Protein AF-A0A8H5I2W6-F1 (afdb_monomer)

Radius of gyration: 22.15 Å; Cα contacts (8 Å, |Δi|>4): 55; chains: 1; bounding box: 48×62×29 Å

Mean predicted aligned error: 9.71 Å

Sequence (71 aa):
MKSFLFVLLSATLGLAAKVLAQKPQMGWNSWNSFKLNVSDELVRSTADAFIDTGLAKLGYDHVLIDDGWQD

Secondary structure (DSSP, 8-state):
--SSSSSSSSS-S--------SS---EEETHHHHTT---HHHHHHHHHHHHHTSGGGGT--EEE--SS---

Structure (mmCIF, N/CA/C/O backbone):
data_AF-A0A8H5I2W6-F1
#
_entry.id   AF-A0A8H5I2W6-F1
#
loop_
_atom_site.group_PDB
_atom_site.id
_atom_site.type_symbol
_atom_site.label_atom_id
_atom_site.label_alt_id
_atom_site.label_comp_id
_atom_site.label_asym_id
_atom_site.label_entity_id
_atom_site.label_seq_id
_atom_site.pdbx_PDB_ins_code
_atom_site.Cartn_x
_atom_site.Cartn_y
_atom_site.Cartn_z
_atom_site.occupancy
_atom_site.B_iso_or_equiv
_atom_site.auth_seq_id
_atom_site.auth_comp_id
_atom_site.auth_asym_id
_atom_site.auth_atom_id
_atom_site.pdbx_PDB_model_num
ATOM 1 N N . MET A 1 1 ? -35.485 54.383 12.897 1.00 53.78 1 MET A N 1
ATOM 2 C CA . MET A 1 1 ? -34.864 53.413 13.831 1.00 53.78 1 MET A CA 1
ATOM 3 C C . MET A 1 1 ? -35.438 52.046 13.517 1.00 53.78 1 MET A C 1
ATOM 5 O O . MET A 1 1 ? -36.642 51.902 13.675 1.00 53.78 1 MET A O 1
ATOM 9 N N . LYS A 1 2 ? -34.605 51.140 12.992 1.00 50.53 2 LYS A N 1
ATOM 10 C CA . LYS A 1 2 ? -34.834 49.755 12.510 1.00 50.53 2 LYS A CA 1
ATOM 11 C C . LYS A 1 2 ? -34.025 49.636 11.210 1.00 50.53 2 LYS A C 1
ATOM 13 O O . LYS A 1 2 ? -34.065 50.565 10.416 1.00 50.53 2 LYS A O 1
ATOM 18 N N . SER A 1 3 ? -33.287 48.543 11.039 1.00 52.97 3 SER A N 1
ATOM 19 C CA . SER A 1 3 ? -32.502 48.189 9.835 1.00 52.97 3 SER A CA 1
ATOM 20 C C . SER A 1 3 ? -30.996 48.486 9.804 1.00 52.97 3 SER A C 1
ATOM 22 O O . SER A 1 3 ? -30.444 48.648 8.726 1.00 52.97 3 SER A O 1
ATOM 24 N N . PHE A 1 4 ? -30.295 48.430 10.942 1.00 53.06 4 PHE A N 1
ATOM 25 C CA . PHE A 1 4 ? -28.828 48.227 10.927 1.00 53.06 4 PHE A CA 1
ATOM 26 C C . PHE A 1 4 ? -28.343 47.017 11.745 1.00 53.06 4 PHE A C 1
ATOM 28 O O . PHE A 1 4 ? -27.145 46.793 11.865 1.00 53.06 4 PHE A O 1
ATOM 35 N N . LEU A 1 5 ? -29.251 46.186 12.266 1.00 49.97 5 LEU A N 1
ATOM 36 C CA . LEU A 1 5 ? -28.913 45.087 13.182 1.00 49.97 5 LEU A CA 1
ATOM 37 C C . LEU A 1 5 ? -29.121 43.689 12.567 1.00 49.97 5 LEU A C 1
ATOM 39 O O . LEU A 1 5 ? -29.632 42.801 13.235 1.00 49.97 5 LEU A O 1
ATOM 43 N N . PHE A 1 6 ? -28.785 43.494 11.287 1.00 48.81 6 PHE A N 1
ATOM 44 C CA . PHE A 1 6 ? -29.005 42.206 10.600 1.00 48.81 6 PHE A CA 1
ATOM 45 C C . PHE A 1 6 ? -27.866 41.759 9.667 1.00 48.81 6 PHE A C 1
ATOM 47 O O . PHE A 1 6 ? -28.086 40.928 8.796 1.00 48.81 6 PHE A O 1
ATOM 54 N N . VAL A 1 7 ? -26.643 42.276 9.835 1.00 49.62 7 VAL A N 1
ATOM 55 C CA . VAL A 1 7 ? -25.497 41.890 8.974 1.00 49.62 7 VAL A CA 1
ATOM 56 C C . VAL A 1 7 ? -24.409 41.095 9.719 1.00 49.62 7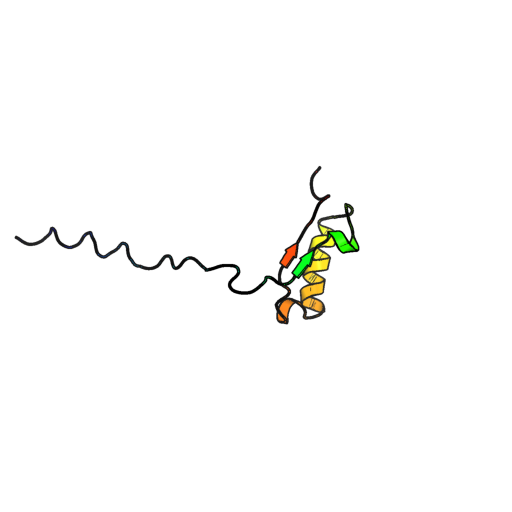 VAL A C 1
ATOM 58 O O . VAL A 1 7 ? -23.505 40.559 9.095 1.00 49.62 7 VAL A O 1
ATOM 61 N N . LEU A 1 8 ? -24.509 40.908 11.041 1.00 49.59 8 LEU A N 1
ATOM 62 C CA . LEU A 1 8 ? -23.468 40.210 11.821 1.00 49.59 8 LEU A CA 1
ATOM 63 C C . LEU A 1 8 ? -23.798 38.760 12.225 1.00 49.59 8 LEU A C 1
ATOM 65 O O . LEU A 1 8 ? -22.945 38.104 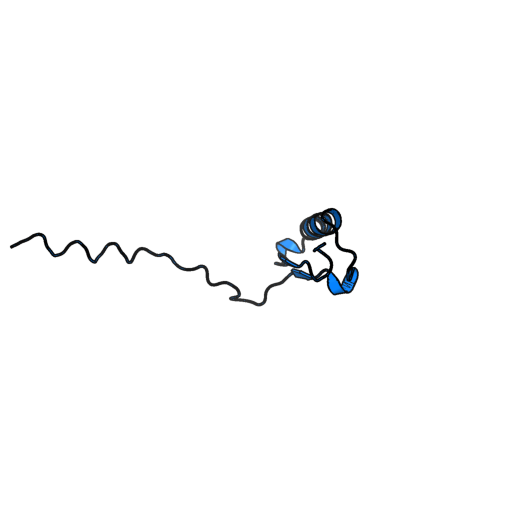12.812 1.00 49.59 8 LEU A O 1
ATOM 69 N N . LEU A 1 9 ? -24.984 38.225 11.901 1.00 47.50 9 LEU A N 1
ATOM 70 C CA . LEU A 1 9 ? -25.406 36.888 12.366 1.00 47.50 9 LEU A CA 1
ATOM 71 C C . LEU A 1 9 ? -25.345 35.772 11.303 1.00 47.50 9 LEU A C 1
ATOM 73 O O . LEU A 1 9 ? -25.750 34.650 11.581 1.00 47.50 9 LEU A O 1
ATOM 77 N N . SER A 1 10 ? -24.834 36.035 10.097 1.00 48.88 10 SER A N 1
ATOM 78 C CA . SER A 1 10 ? -24.761 35.012 9.031 1.00 48.88 10 SER A CA 1
ATOM 79 C C . SER A 1 10 ? -23.361 34.440 8.785 1.00 48.88 10 SER A C 1
ATOM 81 O O . SER A 1 10 ? -23.212 33.573 7.933 1.00 48.88 10 SER A O 1
ATOM 83 N N . ALA A 1 11 ? -22.339 34.864 9.535 1.00 50.72 11 ALA A N 1
ATOM 84 C CA . ALA A 1 11 ? -20.959 34.402 9.339 1.00 50.72 11 ALA A CA 1
ATOM 85 C C . ALA A 1 11 ? -20.542 33.213 10.233 1.00 50.72 11 ALA A C 1
ATOM 87 O O . ALA A 1 11 ? -19.401 32.770 10.158 1.00 50.72 11 ALA A O 1
ATOM 88 N N . THR A 1 12 ? -21.429 32.681 11.078 1.00 52.84 12 THR A N 1
ATOM 89 C CA . THR A 1 12 ? -21.086 31.625 12.056 1.00 52.84 12 THR A CA 1
ATOM 90 C C . THR A 1 12 ? -21.708 30.256 11.772 1.00 52.84 12 THR A C 1
ATOM 92 O O . THR A 1 12 ? -21.643 29.364 12.615 1.00 52.84 12 THR A O 1
ATOM 95 N N . LEU A 1 13 ? -22.245 30.026 10.570 1.00 53.41 13 LEU A N 1
ATOM 96 C CA . LEU A 1 13 ? -22.637 28.686 10.118 1.00 53.41 13 LEU A CA 1
ATOM 97 C C . LEU A 1 13 ? -21.430 27.938 9.529 1.00 53.41 13 LEU A C 1
ATOM 99 O O . LEU A 1 13 ? -21.270 27.795 8.324 1.00 53.41 13 LEU A O 1
ATOM 103 N N . GLY A 1 14 ? -20.574 27.475 10.443 1.00 55.59 1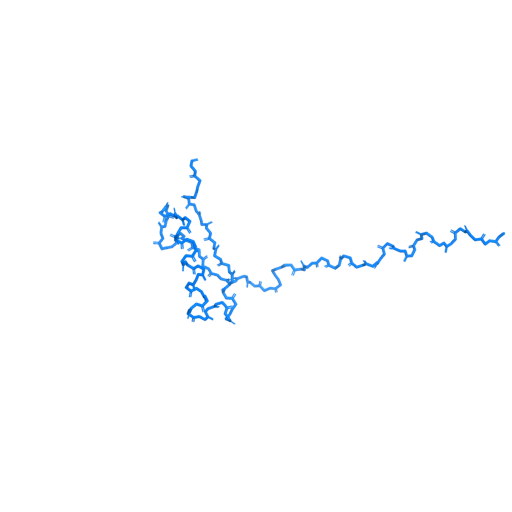4 GLY A N 1
ATOM 104 C CA . GLY A 1 14 ? -19.969 26.145 10.397 1.00 55.59 14 GLY A CA 1
ATOM 105 C C . GLY A 1 14 ? -19.183 25.747 9.150 1.00 55.59 14 GLY A C 1
ATOM 106 O O . GLY A 1 14 ? -19.559 24.793 8.477 1.00 55.59 14 GLY A O 1
ATOM 107 N N . LEU A 1 15 ? -17.998 26.326 8.951 1.00 58.59 15 LEU A N 1
ATOM 108 C CA . LEU A 1 15 ? -16.893 25.533 8.410 1.00 58.59 15 LEU A CA 1
ATOM 109 C C . LEU A 1 15 ? -16.240 24.804 9.594 1.00 58.59 15 LEU A C 1
ATOM 111 O O . LEU A 1 15 ? -15.214 25.228 10.121 1.00 58.59 15 LEU A O 1
ATOM 115 N N . ALA A 1 16 ? -16.886 23.748 10.095 1.00 65.56 16 ALA A N 1
ATOM 116 C CA . ALA A 1 16 ? -16.228 22.855 11.040 1.00 65.56 16 ALA A CA 1
ATOM 117 C C . ALA A 1 16 ? -15.081 22.179 10.279 1.00 65.56 16 ALA A C 1
ATOM 119 O O . ALA A 1 16 ? -15.300 21.235 9.520 1.00 65.56 16 ALA A O 1
ATOM 120 N N . ALA A 1 17 ? -13.870 22.723 10.407 1.00 71.81 17 ALA A N 1
ATOM 121 C CA . ALA A 1 17 ? -12.686 22.129 9.813 1.00 71.81 17 ALA A CA 1
ATOM 122 C C . ALA A 1 17 ? -12.600 20.673 10.285 1.00 71.81 17 ALA A C 1
ATOM 124 O O . ALA A 1 17 ? -12.642 20.399 11.488 1.00 71.81 17 ALA A O 1
ATOM 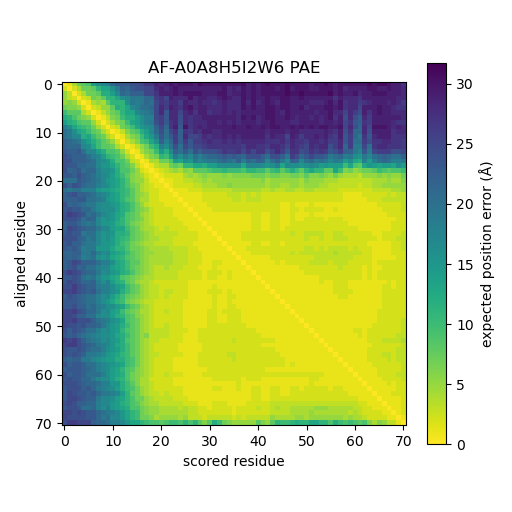125 N N . LYS A 1 18 ? -12.527 19.730 9.340 1.00 77.69 18 LYS A N 1
ATOM 126 C CA . LYS A 1 18 ? -12.325 18.321 9.671 1.00 77.69 18 LYS A CA 1
ATOM 127 C C . LYS A 1 18 ? -10.975 18.221 10.371 1.00 77.69 18 LYS A C 1
ATOM 129 O O . LYS A 1 18 ? -9.938 18.424 9.746 1.00 77.69 18 LYS A O 1
ATOM 134 N N . VAL A 1 19 ? -10.996 17.954 11.672 1.00 86.19 19 VAL A N 1
ATOM 135 C CA . VAL A 1 19 ? -9.771 17.752 12.446 1.00 86.19 19 VAL A CA 1
ATOM 136 C C . VAL A 1 19 ? -9.152 16.442 11.964 1.00 86.19 19 VAL A C 1
ATOM 138 O O . VAL A 1 19 ? -9.700 15.365 12.196 1.00 86.19 19 VAL A O 1
ATOM 141 N N . LEU A 1 20 ? -8.049 16.546 11.226 1.00 90.00 20 LEU A N 1
ATOM 142 C CA . LEU A 1 20 ? -7.269 15.399 10.766 1.00 90.00 20 LEU A CA 1
ATOM 143 C C . LEU A 1 20 ? -6.407 14.852 11.912 1.00 90.00 20 LEU A C 1
ATOM 145 O O . LEU A 1 20 ? -6.162 15.544 12.897 1.00 90.00 20 LEU A O 1
ATOM 149 N N . ALA A 1 21 ? -5.952 13.605 11.769 1.00 91.50 21 ALA A N 1
ATOM 150 C CA . ALA A 1 21 ? -4.995 12.968 12.680 1.00 91.50 21 ALA A CA 1
ATOM 151 C C . ALA A 1 21 ? -5.410 12.952 14.171 1.00 9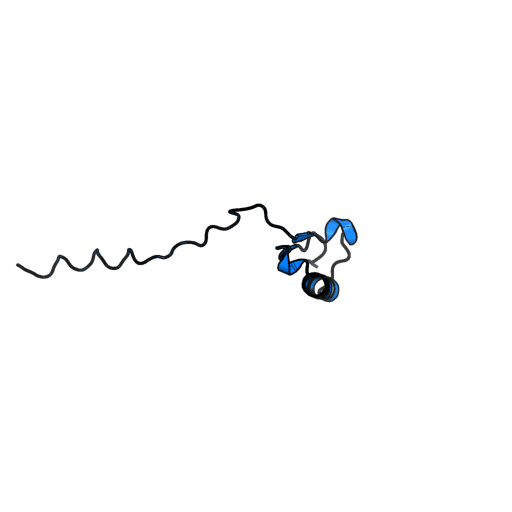1.50 21 ALA A C 1
ATOM 153 O O . ALA A 1 21 ? -4.568 13.007 15.062 1.00 91.50 21 ALA A O 1
ATOM 154 N N . GLN A 1 22 ? -6.711 12.818 14.466 1.00 94.25 22 GLN A N 1
ATOM 155 C CA . GLN A 1 22 ? -7.197 12.600 15.843 1.00 94.25 2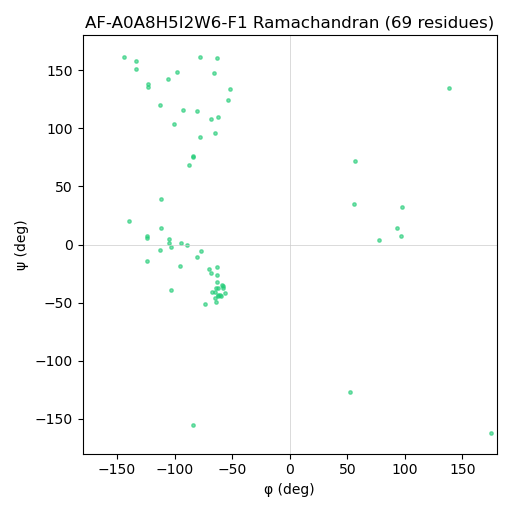2 GLN A CA 1
ATOM 156 C C . GLN A 1 22 ? -6.708 11.274 16.458 1.00 94.25 22 GLN A C 1
ATOM 158 O O . GLN A 1 22 ? -6.746 11.094 17.673 1.00 94.25 22 GLN A O 1
ATOM 163 N N . LYS A 1 23 ? -6.276 10.336 15.611 1.00 92.69 23 LYS A N 1
ATOM 164 C CA . LYS A 1 23 ? -5.593 9.087 15.955 1.00 92.69 23 LYS A CA 1
ATOM 165 C C . LYS A 1 23 ? -4.386 8.942 15.023 1.00 92.69 23 LYS A C 1
ATOM 167 O O . LYS A 1 23 ? -4.419 9.539 13.942 1.00 92.69 23 LYS A O 1
ATOM 172 N N . PRO A 1 24 ? -3.359 8.156 15.398 1.00 96.25 24 PRO A N 1
ATOM 173 C CA . PRO A 1 24 ? -2.288 7.814 14.471 1.00 96.25 24 PRO A CA 1
ATOM 174 C C . PRO A 1 24 ? -2.863 7.246 13.169 1.00 96.25 24 PRO A C 1
ATOM 176 O O . PRO A 1 24 ? -3.761 6.404 13.209 1.00 96.25 24 PRO A O 1
ATOM 179 N N . GLN A 1 25 ? -2.364 7.720 12.030 1.00 96.81 25 GLN A N 1
ATOM 180 C CA . GLN A 1 25 ? -2.727 7.181 10.725 1.00 96.81 25 GLN A CA 1
ATOM 181 C C . GLN A 1 25 ? -2.222 5.744 10.580 1.00 96.81 25 GLN A C 1
ATOM 183 O O . GLN A 1 25 ? -1.163 5.388 11.101 1.00 96.81 25 GLN A O 1
ATOM 188 N N . MET A 1 26 ? -2.969 4.928 9.846 1.00 98.44 26 MET A N 1
ATOM 189 C CA . MET A 1 26 ? -2.626 3.537 9.582 1.00 98.44 26 MET A CA 1
ATOM 190 C C . MET A 1 26 ? -2.553 3.306 8.076 1.00 98.44 26 MET A C 1
ATOM 192 O O . MET A 1 26 ? -3.372 3.801 7.305 1.00 98.44 26 MET A O 1
ATOM 196 N N . GLY A 1 27 ? -1.541 2.560 7.649 1.00 98.12 27 GLY A N 1
ATOM 197 C CA . GLY A 1 27 ? -1.256 2.377 6.236 1.00 98.12 27 GLY A CA 1
ATOM 198 C C . GLY A 1 27 ? 0.017 1.586 5.988 1.00 98.12 27 GLY A C 1
ATOM 199 O O . GLY A 1 27 ? 0.529 0.904 6.878 1.00 98.12 27 GLY A O 1
ATOM 200 N N . TRP A 1 28 ? 0.527 1.703 4.770 1.00 98.50 28 TRP A N 1
ATOM 201 C CA . TRP A 1 28 ? 1.775 1.098 4.319 1.00 98.50 28 TRP A CA 1
ATOM 202 C C . TRP A 1 28 ? 2.607 2.131 3.566 1.00 98.50 28 TRP A C 1
ATOM 204 O O . TRP A 1 28 ? 2.060 3.047 2.958 1.00 98.50 28 TRP A O 1
ATOM 214 N N . ASN A 1 29 ? 3.925 1.974 3.609 1.00 98.50 29 ASN A N 1
ATOM 215 C CA . ASN A 1 29 ? 4.881 2.829 2.922 1.00 98.50 29 ASN A CA 1
ATOM 216 C C . ASN A 1 29 ? 5.765 1.974 1.999 1.00 98.50 29 ASN A C 1
ATOM 218 O O . ASN A 1 29 ? 6.249 0.916 2.418 1.00 98.50 29 ASN A O 1
ATOM 222 N N . SER A 1 30 ? 5.988 2.444 0.767 1.00 98.31 30 SER A N 1
ATOM 223 C CA . SER A 1 30 ? 6.704 1.693 -0.274 1.00 98.31 30 SER A CA 1
ATOM 224 C C . SER A 1 30 ? 8.162 1.374 0.044 1.00 98.31 30 SER A C 1
ATOM 226 O O . SER A 1 30 ? 8.686 0.354 -0.420 1.00 98.31 30 SER A O 1
ATOM 228 N N . TRP A 1 31 ? 8.819 2.183 0.875 1.00 98.31 31 TRP A N 1
ATOM 229 C CA . TRP A 1 31 ? 10.260 2.131 1.090 1.00 98.31 31 TRP A CA 1
ATOM 230 C C . TRP A 1 31 ? 10.750 0.785 1.610 1.00 98.31 31 TRP A C 1
ATOM 232 O O . TRP A 1 31 ? 11.774 0.266 1.159 1.00 98.31 31 TRP A O 1
ATOM 242 N N . ASN A 1 32 ? 10.051 0.200 2.581 1.00 97.69 32 ASN A N 1
ATOM 243 C CA . ASN A 1 32 ? 10.534 -1.010 3.249 1.00 97.69 32 ASN A CA 1
ATOM 244 C C . ASN A 1 32 ? 10.530 -2.238 2.336 1.00 97.69 32 ASN A C 1
ATOM 246 O O . ASN A 1 32 ? 11.336 -3.140 2.551 1.00 97.69 32 ASN A O 1
ATOM 250 N N . SER A 1 33 ? 9.684 -2.241 1.309 1.00 97.31 33 SER A N 1
ATOM 251 C CA . SER A 1 33 ? 9.538 -3.364 0.384 1.00 97.31 33 SER A CA 1
ATOM 252 C C . SER A 1 33 ? 10.232 -3.120 -0.955 1.00 97.31 33 SER A C 1
ATOM 254 O O . SER A 1 33 ? 10.838 -4.044 -1.490 1.00 97.31 33 SER A O 1
ATOM 256 N N . PHE A 1 34 ? 10.172 -1.893 -1.485 1.00 97.25 34 PHE A N 1
ATOM 257 C CA . PHE A 1 34 ? 10.504 -1.633 -2.891 1.00 97.25 34 PHE A CA 1
ATOM 258 C C . PHE A 1 34 ? 11.600 -0.586 -3.117 1.00 97.25 34 PHE A C 1
ATOM 260 O O . PHE A 1 34 ? 12.177 -0.553 -4.205 1.00 97.25 34 PHE A O 1
ATOM 267 N N . LYS A 1 35 ? 11.968 0.209 -2.100 1.00 97.12 35 LYS A N 1
ATOM 268 C CA . LYS A 1 35 ? 12.952 1.304 -2.234 1.00 97.12 35 LYS A CA 1
ATOM 269 C C . LYS A 1 35 ? 12.560 2.222 -3.401 1.00 97.12 35 LYS A C 1
ATOM 271 O O . LYS A 1 35 ? 11.418 2.654 -3.448 1.00 97.12 35 LYS A O 1
ATOM 276 N N . LEU A 1 36 ? 1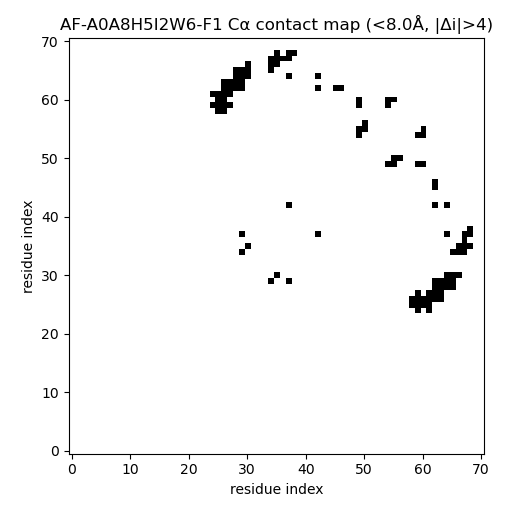3.478 2.464 -4.336 1.00 97.50 36 LEU A N 1
ATOM 277 C CA . LEU A 1 36 ? 13.282 3.320 -5.507 1.00 97.50 36 LEU A CA 1
ATOM 278 C C . LEU A 1 36 ? 12.463 2.662 -6.633 1.00 97.50 36 LEU A C 1
ATOM 280 O O . LEU A 1 36 ? 12.179 3.309 -7.631 1.00 97.50 36 LEU A O 1
ATOM 284 N N . ASN A 1 37 ? 12.099 1.380 -6.516 1.00 97.12 37 ASN A N 1
ATOM 285 C CA . ASN A 1 37 ? 11.363 0.665 -7.562 1.00 97.12 37 ASN A CA 1
ATOM 286 C C . ASN A 1 37 ? 9.849 0.862 -7.395 1.00 97.12 37 ASN A C 1
ATOM 288 O O . ASN A 1 37 ? 9.132 -0.076 -7.043 1.00 97.12 37 ASN A O 1
ATOM 292 N N . VAL A 1 38 ? 9.369 2.086 -7.614 1.00 97.44 38 VAL A N 1
ATOM 293 C CA . VAL A 1 38 ? 7.944 2.434 -7.529 1.00 97.44 38 VAL A CA 1
ATOM 294 C C . VAL A 1 38 ? 7.354 2.636 -8.929 1.00 97.44 38 VAL A C 1
ATOM 296 O O . VAL A 1 38 ? 8.008 3.169 -9.818 1.00 97.44 38 VAL A O 1
ATOM 299 N N . SER A 1 39 ? 6.107 2.206 -9.137 1.00 97.06 39 SER A N 1
ATOM 300 C CA . SER A 1 39 ? 5.346 2.418 -10.376 1.00 97.06 39 SER A CA 1
ATOM 301 C C . SER A 1 39 ? 3.858 2.654 -10.082 1.00 97.06 39 SER A C 1
ATOM 303 O O . SER A 1 39 ? 3.372 2.282 -9.012 1.00 97.06 39 SER A O 1
ATOM 305 N N . ASP A 1 40 ? 3.109 3.237 -11.029 1.00 97.12 40 ASP A N 1
ATOM 306 C CA . ASP A 1 40 ? 1.644 3.406 -10.912 1.00 97.12 40 ASP A CA 1
ATOM 307 C C . ASP A 1 40 ? 0.932 2.058 -10.683 1.00 97.12 40 ASP A C 1
ATOM 309 O O . ASP A 1 40 ? 0.076 1.948 -9.804 1.00 97.12 40 ASP A O 1
ATOM 313 N N . GLU A 1 41 ? 1.353 1.006 -11.395 1.00 98.19 41 GLU A N 1
ATOM 314 C CA . GLU A 1 41 ? 0.814 -0.350 -11.236 1.00 98.19 41 GLU A CA 1
ATOM 315 C C . GLU A 1 41 ? 1.031 -0.894 -9.816 1.00 98.19 41 GLU A C 1
ATOM 317 O O . GLU A 1 41 ? 0.110 -1.452 -9.211 1.00 98.19 41 GLU A O 1
ATOM 322 N N . LEU A 1 42 ? 2.223 -0.690 -9.243 1.00 98.06 42 LEU A N 1
ATOM 323 C CA . LEU A 1 42 ? 2.526 -1.113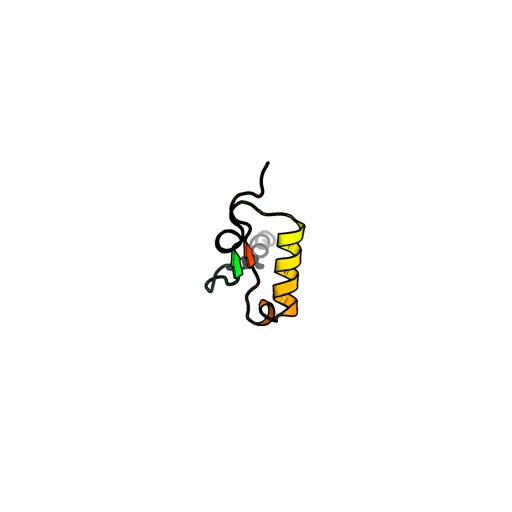 -7.877 1.00 98.06 42 LEU A CA 1
ATOM 324 C C . LEU A 1 42 ? 1.630 -0.401 -6.855 1.00 98.06 42 LEU A C 1
ATOM 326 O O . LEU A 1 42 ? 1.113 -1.029 -5.930 1.00 98.06 42 LEU A O 1
ATOM 330 N N . VAL A 1 43 ? 1.435 0.909 -7.012 1.00 98.19 43 VAL A N 1
ATOM 331 C CA . VAL A 1 43 ? 0.615 1.702 -6.086 1.00 98.19 43 VAL A CA 1
ATOM 332 C C . VAL A 1 43 ? -0.846 1.256 -6.138 1.00 98.19 43 VAL A C 1
ATOM 334 O O . VAL A 1 43 ? -1.450 1.032 -5.088 1.00 98.19 43 VAL A O 1
ATOM 337 N N . ARG A 1 44 ? -1.407 1.077 -7.343 1.00 98.50 44 ARG A N 1
ATOM 338 C CA . ARG A 1 44 ? -2.798 0.623 -7.519 1.00 98.50 44 ARG A CA 1
ATOM 339 C C . ARG A 1 44 ? -3.011 -0.782 -6.974 1.00 98.50 44 ARG A C 1
ATOM 341 O O . ARG A 1 44 ? -3.902 -0.974 -6.156 1.00 98.50 44 ARG A O 1
ATOM 348 N N . SER A 1 45 ? -2.147 -1.728 -7.339 1.00 98.62 45 SER A N 1
ATOM 349 C CA . SER A 1 45 ? -2.249 -3.110 -6.851 1.00 98.62 45 SER A CA 1
ATOM 350 C C . SER A 1 45 ? -2.076 -3.215 -5.332 1.00 98.62 45 SER A C 1
ATOM 352 O O . SER A 1 45 ? -2.725 -4.042 -4.695 1.00 98.62 45 SER A O 1
ATOM 354 N N . THR A 1 46 ? -1.269 -2.344 -4.714 1.00 98.62 46 THR A N 1
ATOM 355 C CA . THR A 1 46 ? -1.168 -2.268 -3.246 1.00 98.62 46 THR A CA 1
ATOM 356 C C . THR A 1 46 ? -2.465 -1.758 -2.611 1.00 98.62 46 THR A C 1
ATOM 358 O O . THR A 1 46 ? -2.897 -2.288 -1.586 1.00 98.62 46 THR A O 1
ATOM 361 N N . ALA A 1 47 ? -3.114 -0.758 -3.216 1.00 98.69 47 ALA A N 1
ATOM 362 C CA . ALA A 1 47 ? -4.417 -0.278 -2.761 1.00 98.69 47 ALA A CA 1
ATOM 363 C C . ALA A 1 47 ? -5.512 -1.351 -2.917 1.00 98.69 47 ALA A C 1
ATOM 365 O O . ALA A 1 47 ? -6.310 -1.545 -1.999 1.00 98.69 47 ALA A O 1
ATOM 366 N N . ASP A 1 48 ? -5.513 -2.098 -4.023 1.00 98.81 48 ASP A N 1
ATOM 367 C CA . ASP A 1 48 ? -6.432 -3.224 -4.229 1.00 98.81 48 ASP A CA 1
ATOM 368 C C . ASP A 1 48 ? -6.201 -4.319 -3.174 1.00 98.81 48 ASP A C 1
ATOM 370 O O . ASP A 1 48 ? -7.145 -4.780 -2.529 1.00 98.81 48 ASP A O 1
ATOM 374 N N . ALA A 1 49 ? -4.937 -4.644 -2.876 1.00 98.69 49 ALA A N 1
ATOM 375 C CA . ALA A 1 49 ? -4.589 -5.606 -1.834 1.00 98.69 49 ALA A CA 1
ATOM 376 C C . ALA A 1 49 ? -5.116 -5.195 -0.449 1.00 98.69 49 ALA A C 1
ATOM 378 O O . ALA A 1 49 ? -5.521 -6.060 0.331 1.00 98.69 49 ALA A O 1
ATOM 379 N N . PHE A 1 50 ? -5.169 -3.899 -0.120 1.00 98.75 50 PHE A N 1
ATOM 380 C CA . PHE A 1 50 ? -5.772 -3.435 1.137 1.00 98.75 50 PHE A CA 1
ATOM 381 C C . PHE A 1 50 ? -7.263 -3.778 1.231 1.00 98.75 50 PHE A C 1
ATOM 383 O O . PHE A 1 50 ? -7.754 -4.110 2.316 1.00 98.75 50 PHE A O 1
ATOM 390 N N . ILE A 1 51 ? -7.987 -3.701 0.114 1.00 98.69 51 ILE A N 1
ATOM 391 C CA . ILE A 1 51 ? -9.413 -4.031 0.037 1.00 98.69 51 ILE A CA 1
ATOM 392 C C . ILE A 1 51 ? -9.594 -5.548 0.108 1.00 98.69 51 ILE A C 1
ATOM 394 O O . ILE A 1 51 ? -10.341 -6.033 0.963 1.00 98.69 51 ILE A O 1
ATOM 398 N N . ASP A 1 52 ? -8.868 -6.284 -0.733 1.00 98.75 52 ASP A N 1
ATOM 399 C CA . ASP A 1 52 ? -9.007 -7.733 -0.899 1.00 98.75 52 ASP A CA 1
ATOM 400 C C . ASP A 1 52 ? -8.636 -8.506 0.369 1.00 98.75 52 ASP A C 1
ATOM 402 O O . ASP A 1 52 ? -9.298 -9.476 0.741 1.00 98.75 52 ASP A O 1
ATOM 406 N N . THR A 1 53 ? -7.615 -8.041 1.091 1.00 98.62 53 THR A N 1
ATOM 407 C CA . THR A 1 53 ? -7.204 -8.627 2.379 1.00 98.62 53 THR A CA 1
ATOM 408 C C . THR A 1 53 ? -8.064 -8.161 3.555 1.00 98.62 53 THR A C 1
ATOM 410 O O . THR A 1 53 ? -7.954 -8.698 4.657 1.00 98.62 53 THR A O 1
ATOM 413 N N . GLY A 1 54 ? -8.920 -7.154 3.357 1.00 98.62 54 GLY A N 1
ATOM 414 C CA . GLY A 1 54 ? -9.741 -6.560 4.409 1.00 98.62 54 GLY A CA 1
ATOM 415 C C . GLY A 1 54 ? -9.001 -5.589 5.336 1.00 98.62 54 GLY A C 1
ATOM 416 O O . GLY A 1 54 ? -9.624 -5.068 6.263 1.00 98.62 54 GLY A O 1
ATOM 417 N N . LEU A 1 55 ? -7.722 -5.288 5.090 1.00 98.62 55 LEU A N 1
ATOM 418 C CA . LEU A 1 55 ? -6.945 -4.308 5.861 1.00 98.62 55 LEU A CA 1
ATOM 419 C C . LEU A 1 55 ? -7.588 -2.912 5.849 1.00 98.62 55 LEU A C 1
ATOM 421 O O . LEU A 1 55 ? -7.623 -2.247 6.887 1.00 98.62 55 LEU A O 1
ATOM 425 N N . ALA A 1 56 ? -8.197 -2.515 4.728 1.00 98.50 56 ALA A N 1
ATOM 426 C CA . ALA A 1 56 ? -8.950 -1.265 4.624 1.00 98.50 56 ALA A CA 1
ATOM 427 C C . ALA A 1 56 ? -10.094 -1.189 5.651 1.00 98.50 56 ALA A C 1
ATOM 429 O O . ALA A 1 56 ? -10.322 -0.149 6.266 1.00 98.50 56 ALA A O 1
ATOM 430 N N . LYS A 1 57 ? -10.777 -2.312 5.922 1.00 98.44 57 LYS A N 1
ATOM 431 C CA . LYS A 1 57 ? -11.854 -2.377 6.930 1.00 98.44 57 LYS A CA 1
ATOM 432 C C . LYS A 1 57 ? -11.331 -2.257 8.363 1.00 98.44 57 LYS A C 1
ATOM 434 O O . LYS A 1 57 ? -12.094 -1.898 9.254 1.00 98.44 57 LYS A O 1
ATOM 439 N N . LEU A 1 58 ? -10.049 -2.549 8.583 1.00 98.31 58 LEU A N 1
ATOM 440 C CA . LEU A 1 58 ? -9.364 -2.395 9.869 1.00 98.31 58 LEU A CA 1
ATOM 441 C C . LEU A 1 58 ? -8.745 -0.998 10.051 1.00 98.31 58 LEU A C 1
ATOM 443 O O . LEU A 1 58 ? -8.163 -0.728 11.099 1.00 98.31 58 LEU A O 1
ATOM 447 N N . GLY A 1 59 ? -8.883 -0.114 9.058 1.00 97.88 59 GLY A N 1
ATOM 448 C CA . GLY A 1 59 ? -8.393 1.263 9.105 1.00 97.88 59 GLY A CA 1
ATOM 449 C C . GLY A 1 59 ? -7.028 1.486 8.457 1.00 97.88 59 GLY A C 1
ATOM 450 O O . GLY A 1 59 ? -6.509 2.587 8.564 1.00 97.88 59 GLY A O 1
ATOM 451 N N . TYR A 1 60 ? -6.441 0.491 7.781 1.00 98.56 60 TYR A N 1
ATOM 452 C CA . TYR A 1 60 ? -5.281 0.728 6.914 1.00 98.56 60 TYR A CA 1
ATOM 453 C C . TYR A 1 60 ? -5.766 1.330 5.595 1.00 98.56 60 TYR A C 1
ATOM 455 O O . TYR A 1 60 ? -6.147 0.608 4.680 1.00 98.56 60 TYR A O 1
ATOM 463 N N . ASP A 1 61 ? -5.794 2.655 5.517 1.00 97.19 61 ASP A N 1
ATOM 464 C CA . ASP A 1 61 ? -6.399 3.407 4.412 1.00 97.19 61 ASP A CA 1
ATOM 465 C C . ASP A 1 61 ? -5.430 4.394 3.739 1.00 97.19 61 ASP A C 1
ATOM 467 O O . ASP A 1 61 ? -5.819 5.124 2.829 1.00 97.19 61 ASP A O 1
ATOM 471 N N . HIS A 1 62 ? -4.153 4.381 4.133 1.00 98.19 62 HIS A N 1
ATOM 472 C CA . HIS A 1 62 ? -3.101 5.180 3.506 1.00 98.19 62 HIS A CA 1
ATOM 473 C C . HIS A 1 62 ? -2.084 4.291 2.770 1.00 98.19 62 HIS A C 1
ATOM 475 O O . HIS A 1 62 ? -1.392 3.479 3.388 1.00 98.19 62 HIS A O 1
ATOM 481 N N . VAL A 1 63 ? -1.941 4.491 1.456 1.00 98.25 63 VAL A N 1
ATOM 482 C CA . VAL A 1 63 ? -0.828 3.963 0.647 1.00 98.25 63 VAL A CA 1
ATOM 483 C C . VAL A 1 63 ? 0.165 5.103 0.433 1.00 98.25 63 VAL A C 1
ATOM 485 O O . VAL A 1 63 ? -0.101 6.031 -0.328 1.00 98.25 63 VAL A O 1
ATOM 488 N N . LEU A 1 64 ? 1.283 5.075 1.160 1.00 98.06 64 LEU A N 1
ATOM 489 C CA . LEU A 1 64 ? 2.303 6.118 1.125 1.00 98.06 64 LEU A CA 1
ATOM 490 C C . LEU A 1 64 ? 3.380 5.752 0.102 1.00 98.06 64 LEU A C 1
ATOM 492 O O . LEU A 1 64 ? 4.115 4.777 0.273 1.00 98.06 64 LEU A O 1
ATOM 496 N N . ILE A 1 65 ? 3.476 6.569 -0.941 1.00 98.06 65 ILE A N 1
ATOM 497 C CA . ILE A 1 65 ? 4.574 6.525 -1.901 1.00 98.06 65 ILE A CA 1
ATOM 498 C C . ILE A 1 65 ? 5.760 7.262 -1.276 1.00 98.06 65 ILE A C 1
ATOM 500 O O . ILE A 1 65 ? 5.662 8.455 -0.993 1.00 98.06 65 ILE A O 1
ATOM 504 N N . ASP A 1 66 ? 6.840 6.534 -1.004 1.00 97.44 66 ASP A N 1
ATOM 505 C CA . ASP A 1 66 ? 8.111 7.100 -0.546 1.00 97.44 66 ASP A CA 1
ATOM 506 C C . ASP A 1 66 ? 8.954 7.569 -1.748 1.00 97.44 66 ASP A C 1
ATOM 508 O O . ASP A 1 66 ? 8.396 7.877 -2.795 1.00 97.44 66 ASP A O 1
ATOM 512 N N . ASP A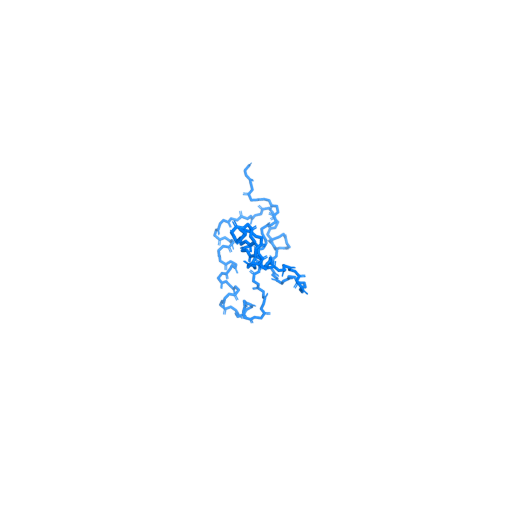 1 67 ? 10.277 7.651 -1.628 1.00 96.88 67 ASP A N 1
ATOM 513 C CA . ASP A 1 67 ? 11.156 8.125 -2.704 1.00 96.88 67 ASP A CA 1
ATOM 514 C C . ASP A 1 67 ? 11.140 7.235 -3.975 1.00 96.88 67 ASP A C 1
ATOM 516 O O . ASP A 1 67 ? 10.768 6.059 -3.938 1.00 96.88 67 ASP A O 1
ATOM 520 N N . GLY A 1 68 ? 11.576 7.796 -5.110 1.00 94.38 68 GLY A N 1
ATOM 521 C CA . GLY A 1 68 ? 11.696 7.094 -6.400 1.00 94.38 68 GLY A CA 1
ATOM 522 C C . GLY A 1 68 ? 10.487 7.189 -7.341 1.00 94.38 68 GLY A C 1
ATOM 523 O O . GLY A 1 68 ? 10.400 6.418 -8.290 1.00 94.38 68 GLY A O 1
ATOM 524 N N . TRP A 1 69 ? 9.548 8.108 -7.092 1.00 94.88 69 TRP A N 1
ATOM 525 C CA . TRP A 1 69 ? 8.360 8.319 -7.940 1.00 94.88 69 TRP A CA 1
ATOM 526 C C . TRP A 1 69 ? 8.507 9.431 -8.990 1.00 94.88 69 TRP A C 1
ATOM 528 O O . TRP A 1 69 ? 7.691 9.510 -9.905 1.00 94.88 69 TRP A O 1
ATOM 538 N N . GLN A 1 70 ? 9.481 10.323 -8.810 1.00 92.06 70 GLN A N 1
ATOM 539 C CA . GLN A 1 70 ? 9.737 11.483 -9.667 1.00 92.06 70 GLN A CA 1
ATOM 540 C C . GLN A 1 70 ? 10.855 11.178 -10.674 1.00 92.06 70 GLN A C 1
ATOM 542 O O . GLN A 1 70 ? 11.774 10.428 -10.338 1.00 92.06 70 GLN A O 1
ATOM 547 N N . ASP A 1 71 ? 10.775 11.785 -11.862 1.00 82.38 71 ASP A N 1
ATOM 548 C CA . ASP A 1 71 ? 11.798 11.717 -12.920 1.00 82.38 71 ASP A CA 1
ATOM 549 C C . ASP A 1 71 ? 12.946 12.723 -12.706 1.00 82.38 71 ASP A C 1
ATOM 551 O O . ASP A 1 71 ? 12.668 13.867 -12.266 1.00 82.38 71 ASP A O 1
#

Solvent-accessible surface area (backbone atoms only — not comparable to full-atom values): 4767 Å² total; per-residue (Å²): 142,86,89,84,87,81,80,82,79,77,84,74,81,70,84,73,72,80,78,73,76,86,52,86,85,41,58,52,58,41,48,88,82,43,43,59,70,57,50,73,66,57,55,51,52,51,55,48,47,27,55,78,73,43,41,38,82,75,52,36,74,42,83,39,81,50,67,49,77,76,134

Nearest PDB structures (foldseek):
  3a5v-assembly1_A  TM=9.209E-01  e=3.410E-04  Umbelopsis vinacea
  3lrm-assembly1_D  TM=9.774E-01  e=2.436E-03  Saccharomyces cerevisiae
  4nzj-assembly1_A  TM=9.711E-01  e=2.436E-03  Bacteroides fragilis NCTC 9343
  3lrk-assembly1_A  TM=9.796E-01  e=4.363E-03  Saccharomyces cerevisiae
  8yja-assembly1_A  TM=5.412E-01  e=3.547E+00  Vibrio vulnificus MO6-24/O

pLDDT: mean 86.23, std 18.83, range [47.5, 98.81]

InterPro domains:
  IPR002241 Glycoside hydrolase, family 27 [PR00740] (18-37)
  IPR002241 Glycoside hydrolase, family 27 [PR00740] (54-69)
  IPR002241 Glycoside hydrolase, family 27 [PTHR11452] (7-70)
  IPR013785 Aldolase-type TIM barrel [G3DSA:3.20.20.70] (17-71)
  IPR017853 Glycoside hydrolase superfamily [SSF51445] (17-70)

Foldseek 3Di:
DDPPPPDPPPPPPDPPPDDPCPDPAAADECCVPQNLNDDPVVQVVRQVCCVVVVVVVVRHNDYHYDPNPDD

Organism: NCBI:txid42672